Protein AF-A0A0B0Q6W9-F1 (afdb_monomer)

Sequence (139 aa):
MKSWVFLFYFLTPFLYGIETPQPTRPRLENVSFLRDTAALSHEDALILLRYGTYRALPNKAISFGADDATYWIAFALPPNPSQRFYLEFLYDQLSRVESFVYDNDRLVHTSINGNSVPIDQREVQYPLLVLYFLARKKR

Secondary structure (DSSP, 8-state):
-------------------PPPPSSPPPSS-EEEEESS---HHHHHHHHHTT-SEEPPSSPPP--S---EEEEE-PPPS-TT-EEEEEE--TT-S-EEEEEEETTEEEEEEEESTTS-GGGSSS-SSSEEEEEE-PPP-

Radius of gyration: 18.6 Å; Cα contacts (8 Å, |Δi|>4): 157; chains: 1; bounding box: 40×39×63 Å

Solvent-accessible surface area (backbone atoms only — not comparable to full-atom values): 9524 Å² total; per-residue (Å²): 139,90,85,85,87,86,84,86,81,85,83,74,86,78,86,69,88,74,84,72,81,79,73,96,60,90,73,80,65,79,38,26,34,42,83,37,81,79,76,73,51,73,66,56,50,54,52,40,51,74,74,59,71,44,41,75,57,68,98,62,92,80,83,78,74,95,64,92,56,48,74,49,74,49,64,76,79,74,97,42,61,89,50,84,47,71,53,71,53,91,64,89,80,46,51,69,45,76,48,77,42,68,58,93,89,38,80,76,45,75,46,45,39,33,75,75,46,58,59,92,71,25,80,46,80,53,97,62,49,50,46,84,45,82,46,77,69,84,130

Mean predicted aligned error: 11.59 Å

Nearest PDB structures (foldseek):
  2xbz-assembly1_B-2  TM=8.360E-01  e=1.246E-04  Pseudomonas aeruginosa

pLDDT: mean 73.93, std 18.77, range [36.16, 96.75]

Structure (mmCIF, N/CA/C/O backbone):
data_AF-A0A0B0Q6W9-F1
#
_entry.id   AF-A0A0B0Q6W9-F1
#
loop_
_atom_site.group_PDB
_atom_site.id
_atom_site.type_symbol
_atom_site.label_atom_id
_atom_site.label_alt_id
_atom_site.label_comp_id
_atom_site.label_asym_id
_atom_site.label_entity_id
_atom_site.label_seq_id
_atom_site.pdbx_PDB_ins_code
_atom_site.Cartn_x
_atom_site.Cartn_y
_atom_site.Cartn_z
_atom_site.occupancy
_atom_site.B_iso_or_equiv
_atom_site.auth_seq_id
_atom_site.auth_comp_id
_atom_site.auth_asym_id
_atom_site.auth_atom_id
_atom_site.pdbx_PDB_model_num
ATOM 1 N N . MET A 1 1 ? 15.535 -20.418 -46.324 1.00 43.09 1 MET A N 1
ATOM 2 C CA . MET A 1 1 ? 15.542 -18.937 -46.353 1.00 43.09 1 MET A CA 1
ATOM 3 C C . MET A 1 1 ? 15.836 -18.461 -44.938 1.00 43.09 1 MET A C 1
ATOM 5 O O . MET A 1 1 ? 15.166 -18.933 -44.031 1.00 43.09 1 MET A O 1
ATOM 9 N N . LYS A 1 2 ? 16.885 -17.658 -44.719 1.00 39.88 2 LYS A N 1
ATOM 10 C CA . LYS A 1 2 ? 17.242 -17.155 -43.380 1.00 39.88 2 LYS A CA 1
ATOM 11 C C . LYS A 1 2 ? 16.750 -15.717 -43.256 1.00 39.88 2 LYS A C 1
ATOM 13 O O . LYS A 1 2 ? 17.239 -14.854 -43.977 1.00 39.88 2 LYS A O 1
ATOM 18 N N . SER A 1 3 ? 15.777 -15.497 -42.381 1.00 36.16 3 SER A N 1
ATOM 19 C CA . SER A 1 3 ? 15.257 -14.168 -42.060 1.00 36.16 3 SER A CA 1
ATOM 20 C C . SER A 1 3 ? 15.970 -13.630 -40.826 1.00 36.16 3 SER A C 1
ATOM 22 O O . SER A 1 3 ? 16.201 -14.375 -39.875 1.00 36.16 3 SER A O 1
ATOM 24 N N . TRP A 1 4 ? 16.298 -12.342 -40.843 1.00 51.03 4 TRP A N 1
ATOM 25 C CA . TRP A 1 4 ? 16.889 -11.630 -39.715 1.00 51.03 4 TRP A CA 1
ATOM 26 C C . TRP A 1 4 ? 15.889 -10.599 -39.200 1.00 51.03 4 TRP A C 1
ATOM 28 O O . TRP A 1 4 ? 15.257 -9.905 -39.995 1.00 51.03 4 TRP A O 1
ATOM 38 N N . VAL A 1 5 ? 15.753 -10.503 -37.879 1.00 57.38 5 VAL A N 1
ATOM 39 C CA . VAL A 1 5 ? 14.956 -9.477 -37.198 1.00 57.38 5 VAL A CA 1
ATOM 40 C C . VAL A 1 5 ? 15.927 -8.598 -36.425 1.00 57.38 5 VAL A C 1
ATOM 42 O O . VAL A 1 5 ? 16.680 -9.097 -35.592 1.00 57.38 5 VAL A O 1
ATOM 45 N N . PHE A 1 6 ? 15.915 -7.299 -36.710 1.00 42.81 6 PHE A N 1
ATOM 46 C CA . PHE A 1 6 ? 16.650 -6.305 -35.938 1.00 42.81 6 PHE A CA 1
ATOM 47 C C . PHE A 1 6 ? 15.656 -5.545 -35.067 1.00 42.81 6 PHE A C 1
ATOM 49 O O . PHE A 1 6 ? 14.736 -4.910 -35.579 1.00 42.81 6 PHE A O 1
ATOM 56 N N . LEU A 1 7 ? 15.841 -5.632 -33.752 1.00 49.72 7 LEU A N 1
ATOM 57 C CA . LEU A 1 7 ? 15.081 -4.871 -32.771 1.00 49.72 7 LEU A CA 1
ATOM 58 C C . LEU A 1 7 ? 15.992 -3.757 -32.245 1.00 49.72 7 LEU A C 1
ATOM 60 O O . LEU A 1 7 ? 17.004 -4.040 -31.607 1.00 49.72 7 LEU A O 1
ATOM 64 N N . PHE A 1 8 ? 15.654 -2.501 -32.526 1.00 49.81 8 PHE A N 1
ATOM 65 C CA . PHE A 1 8 ? 16.332 -1.345 -31.943 1.00 49.81 8 PHE A CA 1
ATOM 66 C C . PHE A 1 8 ? 15.468 -0.789 -30.812 1.00 49.81 8 PHE A C 1
ATOM 68 O O . PHE A 1 8 ? 14.375 -0.284 -31.055 1.00 49.81 8 PHE A O 1
ATOM 75 N N . TYR A 1 9 ? 15.959 -0.892 -29.577 1.00 43.38 9 TYR A N 1
ATOM 76 C CA . TYR A 1 9 ? 15.367 -0.241 -28.409 1.00 43.38 9 TYR A CA 1
ATOM 77 C C . TYR A 1 9 ? 16.123 1.061 -28.140 1.00 43.38 9 TYR A C 1
ATOM 79 O O . TYR A 1 9 ? 17.299 1.038 -27.779 1.00 43.38 9 TYR A O 1
ATOM 87 N N . PHE A 1 10 ? 15.454 2.201 -28.302 1.00 45.25 10 PHE A N 1
ATOM 88 C CA . PHE A 1 10 ? 15.955 3.469 -27.781 1.00 45.25 10 PHE A CA 1
ATOM 89 C C . PHE A 1 10 ? 15.598 3.552 -26.294 1.00 45.25 10 PHE A C 1
ATOM 91 O O . PHE A 1 10 ? 14.467 3.866 -25.936 1.00 45.25 10 PHE A O 1
ATOM 98 N N . LEU A 1 11 ? 16.563 3.264 -25.418 1.00 45.09 11 LEU A N 1
ATOM 99 C CA . LEU A 1 11 ? 16.503 3.687 -24.019 1.00 45.09 11 LEU A CA 1
ATOM 100 C C . LEU A 1 11 ? 16.925 5.157 -23.966 1.00 45.09 11 LEU A C 1
ATOM 102 O O . LEU A 1 11 ? 18.102 5.477 -23.830 1.00 45.09 11 LEU A O 1
ATOM 106 N N . THR A 1 12 ? 15.972 6.067 -24.125 1.00 47.44 12 THR A N 1
ATOM 107 C CA . THR A 1 12 ? 16.182 7.472 -23.762 1.00 47.44 12 THR A CA 1
ATOM 108 C C . THR A 1 12 ? 16.204 7.584 -22.235 1.00 47.44 12 THR A C 1
ATOM 110 O O . THR A 1 12 ? 15.199 7.239 -21.606 1.00 47.44 12 THR A O 1
ATOM 113 N N . PRO A 1 13 ? 17.289 8.079 -21.609 1.00 43.75 13 PRO A N 1
ATOM 114 C CA . PRO A 1 13 ? 17.290 8.404 -20.192 1.00 43.75 13 PRO A CA 1
ATOM 115 C C . PRO A 1 13 ? 16.512 9.710 -20.009 1.00 43.75 13 PRO A C 1
ATOM 117 O O . PRO A 1 13 ? 17.076 10.803 -20.003 1.00 43.75 13 PRO A O 1
ATOM 120 N N . PHE A 1 14 ? 15.189 9.617 -19.919 1.00 42.88 14 PHE A N 1
ATOM 121 C CA . PHE A 1 14 ? 14.358 10.765 -19.582 1.00 42.88 14 PHE A CA 1
ATOM 122 C C . PHE A 1 14 ? 14.469 11.053 -18.081 1.00 42.88 14 PHE A C 1
ATOM 124 O O . PHE A 1 14 ? 13.657 10.604 -17.280 1.00 42.88 14 PHE A O 1
ATOM 131 N N . LEU A 1 15 ? 15.478 11.838 -17.699 1.00 43.28 15 LEU A N 1
ATOM 132 C CA . LEU A 1 15 ? 15.495 12.582 -16.438 1.00 43.28 15 LEU A CA 1
ATOM 133 C C . LEU A 1 15 ? 14.734 13.901 -16.641 1.00 43.28 15 LEU A C 1
ATOM 135 O O . LEU A 1 15 ? 15.324 14.978 -16.648 1.00 43.28 15 LEU A O 1
ATOM 139 N N . TYR A 1 16 ? 13.420 13.824 -16.847 1.00 43.16 16 TYR A N 1
ATOM 140 C CA . TYR A 1 16 ? 12.557 14.999 -16.734 1.00 43.16 16 TYR A CA 1
ATOM 141 C C . TYR A 1 16 ? 11.891 14.989 -15.361 1.00 43.16 16 TYR A C 1
ATOM 143 O O . TYR A 1 16 ? 11.079 14.119 -15.054 1.00 43.16 16 TYR A O 1
ATOM 151 N N . GLY A 1 17 ? 12.229 15.976 -14.531 1.00 41.28 17 GLY A N 1
ATOM 152 C CA . GLY A 1 17 ? 11.408 16.343 -13.383 1.00 41.28 17 GLY A CA 1
ATOM 153 C C . GLY A 1 17 ? 10.145 17.022 -13.899 1.00 41.28 17 GLY A C 1
ATOM 154 O O . GLY A 1 17 ? 10.160 18.215 -14.181 1.00 41.28 17 GLY A O 1
ATOM 155 N N . ILE A 1 18 ? 9.077 16.252 -14.095 1.00 47.19 18 ILE A N 1
ATOM 156 C CA . ILE A 1 18 ? 7.775 16.794 -14.483 1.00 47.19 18 ILE A CA 1
ATOM 157 C C . ILE A 1 18 ? 7.115 17.334 -13.213 1.00 47.19 18 ILE A C 1
ATOM 159 O O . ILE A 1 18 ? 6.725 16.569 -12.331 1.00 47.19 18 ILE A O 1
ATOM 163 N N . GLU A 1 19 ? 6.980 18.655 -13.111 1.00 39.88 19 GLU A N 1
ATOM 164 C CA . GLU A 1 19 ? 6.074 19.263 -12.139 1.00 39.88 19 GLU A CA 1
ATOM 165 C C . GLU A 1 19 ? 4.636 18.990 -12.592 1.00 39.88 19 GLU A C 1
ATOM 167 O O . GLU A 1 19 ? 4.068 19.704 -13.417 1.00 39.88 19 GLU A O 1
ATOM 172 N N . THR A 1 20 ? 4.043 17.906 -12.097 1.00 49.62 20 THR A N 1
ATOM 173 C CA . THR A 1 20 ? 2.629 17.614 -12.344 1.00 49.62 20 THR A CA 1
ATOM 174 C C . THR A 1 20 ? 1.758 18.560 -11.512 1.00 49.62 20 THR A C 1
ATOM 176 O O . THR A 1 20 ? 1.872 18.536 -10.278 1.00 49.62 20 THR A O 1
ATOM 179 N N . PRO A 1 21 ? 0.880 19.374 -12.132 1.00 44.53 21 PRO A N 1
ATOM 180 C CA . PRO A 1 21 ? -0.055 20.212 -11.394 1.0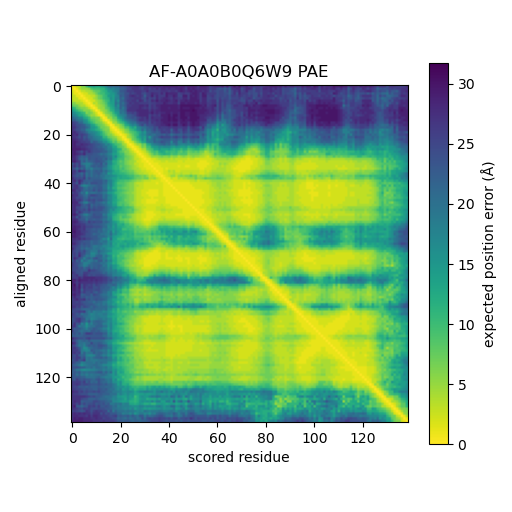0 44.53 21 PRO A CA 1
ATOM 181 C C . PRO A 1 21 ? -0.919 19.349 -10.468 1.00 44.53 21 PRO A C 1
ATOM 183 O O . PRO A 1 21 ? -1.457 18.317 -10.870 1.00 44.53 21 PRO A O 1
ATOM 186 N N . GLN A 1 22 ? -1.024 19.763 -9.204 1.00 51.41 22 GLN A N 1
ATOM 187 C CA . GLN A 1 22 ? -1.816 19.055 -8.202 1.00 51.41 22 GLN A CA 1
ATOM 188 C C . GLN A 1 22 ? -3.304 19.160 -8.577 1.00 51.41 22 GLN A C 1
ATOM 190 O O . GLN A 1 22 ? -3.800 20.276 -8.758 1.00 51.41 22 GLN A O 1
ATOM 195 N N . PRO A 1 23 ? -4.041 18.045 -8.695 1.00 52.97 23 PRO A N 1
ATOM 196 C CA . PRO A 1 23 ? -5.479 18.107 -8.925 1.00 52.97 23 PRO A CA 1
ATOM 197 C C . PRO A 1 23 ? -6.175 18.809 -7.746 1.00 52.97 23 PRO A C 1
ATOM 199 O O . PRO A 1 23 ? -5.831 18.583 -6.589 1.00 52.97 23 PRO A O 1
ATOM 202 N N . THR A 1 24 ? -7.215 19.598 -8.024 1.00 54.75 24 THR A N 1
ATOM 203 C CA . THR A 1 24 ? -8.118 20.271 -7.058 1.00 54.75 24 THR A CA 1
ATOM 204 C C . THR A 1 24 ? -9.024 19.303 -6.278 1.00 54.75 24 THR A C 1
ATOM 206 O O . THR A 1 24 ? -10.134 19.643 -5.870 1.00 54.75 24 THR A O 1
ATOM 209 N N . ARG A 1 25 ? -8.587 18.058 -6.092 1.00 58.38 25 ARG A N 1
ATOM 210 C CA . ARG A 1 25 ? -9.345 17.023 -5.388 1.00 58.38 25 ARG A CA 1
ATOM 211 C C . ARG A 1 25 ? -9.119 17.140 -3.878 1.00 58.38 25 ARG A C 1
ATOM 213 O O . ARG A 1 25 ? -8.051 17.595 -3.465 1.00 58.38 25 ARG A O 1
ATOM 220 N N . PRO A 1 26 ? -10.094 16.725 -3.047 1.00 58.88 26 PRO A N 1
ATOM 221 C CA . PRO A 1 26 ? -9.906 16.675 -1.604 1.00 58.88 26 PRO A CA 1
ATOM 222 C C . PRO A 1 26 ? -8.668 15.836 -1.287 1.00 58.88 26 PRO A C 1
ATOM 224 O O . PRO A 1 26 ? -8.549 14.682 -1.703 1.00 58.88 26 PRO A O 1
ATOM 227 N N . ARG A 1 27 ? -7.719 16.462 -0.595 1.00 63.56 27 ARG A N 1
ATOM 228 C CA . ARG A 1 27 ? -6.465 15.837 -0.198 1.00 63.56 27 ARG A CA 1
ATOM 229 C C . ARG A 1 27 ? -6.746 14.938 1.002 1.00 63.56 27 ARG A C 1
ATOM 231 O O . ARG A 1 27 ? -7.418 15.363 1.936 1.00 63.56 27 ARG A O 1
ATOM 238 N N . LEU A 1 28 ? -6.234 13.709 0.979 1.00 68.56 28 LEU A N 1
ATOM 239 C CA . LEU A 1 28 ? -6.218 12.874 2.178 1.00 68.56 28 LEU A CA 1
ATOM 240 C C . LEU A 1 28 ? -5.428 13.612 3.268 1.00 68.56 28 LEU A C 1
ATOM 242 O O . LEU A 1 28 ? -4.293 14.041 3.043 1.00 68.56 28 LEU A O 1
ATOM 246 N N . GLU A 1 29 ? -6.048 13.790 4.428 1.00 70.00 29 GLU A N 1
ATOM 247 C CA . GLU A 1 29 ? -5.414 14.380 5.604 1.00 70.00 29 GLU A CA 1
ATOM 248 C C . GLU A 1 29 ? -4.701 13.292 6.416 1.00 70.00 29 GLU A C 1
ATOM 250 O O . GLU A 1 29 ? -5.057 12.115 6.348 1.00 70.00 29 GLU A O 1
ATOM 255 N N . ASN A 1 30 ? -3.683 13.680 7.191 1.00 79.94 30 ASN A N 1
ATOM 256 C CA . ASN A 1 30 ? -2.921 12.774 8.063 1.00 79.94 30 ASN A CA 1
ATOM 257 C C . ASN A 1 30 ? -2.298 11.571 7.333 1.00 79.94 30 ASN A C 1
ATOM 259 O O . ASN A 1 30 ? -2.220 10.467 7.872 1.00 79.94 30 ASN A O 1
ATOM 263 N N . VAL A 1 31 ? -1.838 11.791 6.100 1.00 87.25 31 VAL A N 1
ATOM 264 C CA . VAL A 1 31 ? -1.084 10.786 5.349 1.00 87.25 31 VAL A CA 1
ATOM 265 C C . VAL A 1 31 ? 0.347 10.751 5.862 1.00 87.25 31 VAL A C 1
ATOM 267 O O . VAL A 1 31 ? 1.014 11.782 5.986 1.00 87.25 31 VAL A O 1
ATOM 270 N N . SER A 1 32 ? 0.832 9.551 6.125 1.00 91.81 32 SER A N 1
ATOM 271 C CA . SER A 1 32 ? 2.201 9.290 6.541 1.00 91.81 32 SER A CA 1
ATOM 272 C C . SER A 1 32 ? 2.827 8.234 5.639 1.00 91.81 32 SER A C 1
ATOM 274 O O . SER A 1 32 ? 2.119 7.488 4.960 1.00 91.81 32 SER A O 1
ATOM 276 N N . PHE A 1 33 ? 4.153 8.190 5.589 1.00 92.50 33 PHE A N 1
ATOM 277 C CA . PHE A 1 33 ? 4.872 7.242 4.755 1.00 92.50 33 PHE A CA 1
ATOM 278 C C . PHE A 1 33 ? 6.147 6.719 5.416 1.00 92.50 33 PHE A C 1
ATOM 280 O O . PHE A 1 33 ? 6.738 7.367 6.287 1.00 92.50 33 PHE A O 1
ATOM 287 N N . LEU A 1 34 ? 6.585 5.555 4.950 1.00 93.69 34 LEU A N 1
ATOM 288 C CA . LEU A 1 34 ? 7.837 4.904 5.303 1.00 93.69 34 LEU A CA 1
ATOM 289 C C . LEU A 1 34 ? 8.481 4.373 4.019 1.00 93.69 34 LEU A C 1
ATOM 291 O O . LEU A 1 34 ? 7.845 3.653 3.253 1.00 93.69 34 LEU A O 1
ATOM 295 N N . ARG A 1 35 ? 9.744 4.736 3.784 1.00 92.69 35 ARG A N 1
ATOM 296 C CA . ARG A 1 35 ? 10.571 4.123 2.739 1.00 92.69 35 ARG A CA 1
ATOM 297 C C . ARG A 1 35 ? 11.262 2.902 3.331 1.00 92.69 35 ARG A C 1
ATOM 299 O O . ARG A 1 35 ? 11.897 3.016 4.378 1.00 92.69 35 ARG A O 1
ATOM 306 N N . ASP A 1 36 ? 11.166 1.783 2.641 1.00 93.25 36 ASP A N 1
ATOM 307 C CA . ASP A 1 36 ? 11.634 0.482 3.086 1.00 93.25 36 ASP A CA 1
ATOM 308 C C . ASP A 1 36 ? 12.495 -0.190 2.010 1.00 93.25 36 ASP A C 1
ATOM 310 O O . ASP A 1 36 ? 12.073 -0.358 0.872 1.00 93.25 36 ASP A O 1
ATOM 314 N N . THR A 1 37 ? 13.705 -0.593 2.382 1.00 91.69 37 THR A N 1
ATOM 315 C CA . THR A 1 37 ? 14.628 -1.375 1.539 1.00 91.69 37 THR A CA 1
ATOM 316 C C . THR A 1 37 ? 14.878 -2.779 2.096 1.00 91.69 37 THR A C 1
ATOM 318 O O . THR A 1 37 ? 15.681 -3.523 1.544 1.00 91.69 37 THR A O 1
ATOM 321 N N . ALA A 1 38 ? 14.246 -3.133 3.216 1.00 88.88 38 ALA A N 1
ATOM 322 C CA . ALA A 1 38 ? 14.402 -4.408 3.910 1.00 88.88 38 ALA A CA 1
ATOM 323 C C . ALA A 1 38 ? 13.321 -5.437 3.530 1.00 88.88 38 ALA A C 1
ATOM 325 O O . ALA A 1 38 ? 13.359 -6.552 4.043 1.00 88.88 38 ALA A O 1
ATOM 326 N N . ALA A 1 39 ? 12.396 -5.076 2.630 1.00 89.81 39 ALA A N 1
ATOM 327 C CA . ALA A 1 39 ? 11.275 -5.909 2.190 1.00 89.81 39 ALA A CA 1
ATOM 328 C C . ALA A 1 39 ? 10.382 -6.356 3.361 1.00 89.81 39 ALA A C 1
ATOM 330 O O . ALA A 1 39 ? 10.152 -7.547 3.577 1.00 89.81 39 ALA A O 1
ATOM 331 N N . LEU A 1 40 ? 9.899 -5.380 4.131 1.00 95.06 40 L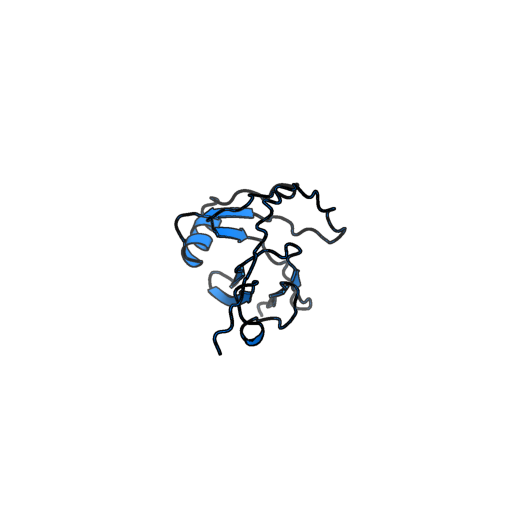EU A N 1
ATOM 332 C CA . LEU A 1 40 ? 8.995 -5.603 5.253 1.00 95.06 40 LEU A CA 1
ATOM 333 C C . LEU A 1 40 ? 7.706 -6.301 4.810 1.00 95.06 40 LEU A C 1
ATOM 335 O O . LEU A 1 40 ? 7.204 -6.095 3.703 1.00 95.06 40 LEU A O 1
ATOM 339 N N . SER A 1 41 ? 7.133 -7.081 5.724 1.00 96.38 41 SER A N 1
ATOM 340 C CA . SER A 1 41 ? 5.753 -7.545 5.604 1.00 96.38 41 SER A CA 1
ATOM 341 C C . SER A 1 41 ? 4.766 -6.412 5.911 1.00 96.38 41 SER A C 1
ATOM 343 O O . SER A 1 41 ? 5.117 -5.397 6.526 1.00 96.38 41 SER A O 1
ATOM 345 N N . HIS A 1 42 ? 3.501 -6.581 5.521 1.00 95.31 42 HIS A N 1
ATOM 346 C CA . HIS A 1 42 ? 2.469 -5.595 5.842 1.00 95.31 42 HIS A CA 1
ATOM 347 C C . HIS A 1 42 ? 2.151 -5.557 7.347 1.00 95.31 42 HIS A C 1
ATOM 349 O O . HIS A 1 42 ? 1.767 -4.509 7.872 1.00 95.31 42 HIS A O 1
ATOM 355 N N . GLU A 1 43 ? 2.341 -6.666 8.066 1.00 96.19 43 GLU A N 1
ATOM 356 C CA . GLU A 1 43 ? 2.243 -6.722 9.523 1.00 96.19 43 GLU A CA 1
ATOM 357 C C . GLU A 1 43 ? 3.343 -5.901 10.197 1.00 96.19 43 GLU A C 1
ATOM 359 O O . GLU A 1 43 ? 3.046 -5.092 11.080 1.00 96.19 43 GLU A O 1
ATOM 364 N N . ASP A 1 44 ? 4.591 -6.045 9.750 1.00 96.75 44 ASP A N 1
ATOM 365 C CA . ASP A 1 44 ? 5.714 -5.272 10.289 1.00 96.75 44 ASP A CA 1
ATOM 366 C C . ASP A 1 44 ? 5.541 -3.777 10.003 1.00 96.75 44 ASP A C 1
ATOM 368 O O . ASP A 1 44 ? 5.742 -2.934 10.882 1.00 96.75 44 ASP A O 1
ATOM 372 N N . ALA A 1 45 ? 5.085 -3.437 8.796 1.00 96.00 45 ALA A N 1
ATOM 373 C CA . ALA A 1 45 ? 4.757 -2.067 8.420 1.00 96.00 45 ALA A CA 1
ATOM 374 C C . ALA A 1 45 ? 3.670 -1.464 9.336 1.00 96.00 45 ALA A C 1
ATOM 376 O O . ALA A 1 45 ? 3.812 -0.335 9.819 1.00 96.00 45 ALA A O 1
ATOM 377 N N . LEU A 1 46 ? 2.616 -2.228 9.655 1.00 95.31 46 LEU A N 1
ATOM 378 C CA . LEU A 1 46 ? 1.574 -1.805 10.597 1.00 95.31 46 LEU A CA 1
ATOM 379 C C . LEU A 1 46 ? 2.122 -1.591 12.014 1.00 95.31 46 LEU A C 1
ATOM 381 O O . LEU A 1 46 ? 1.718 -0.644 12.694 1.00 95.31 46 LEU A O 1
ATOM 385 N N . ILE A 1 47 ? 3.031 -2.451 12.472 1.00 95.81 47 ILE A N 1
ATOM 386 C CA . ILE A 1 47 ? 3.682 -2.314 13.778 1.00 95.81 47 ILE A CA 1
ATOM 387 C C . ILE A 1 47 ? 4.491 -1.010 13.826 1.00 95.81 47 ILE A C 1
ATOM 389 O O . ILE A 1 47 ? 4.313 -0.204 14.745 1.00 95.81 47 ILE A O 1
ATOM 393 N N . LEU A 1 48 ? 5.317 -0.747 12.811 1.00 96.00 48 LEU A N 1
ATOM 394 C CA . LEU A 1 48 ? 6.128 0.473 12.717 1.00 96.00 48 LEU A CA 1
ATOM 395 C C . LEU A 1 48 ? 5.283 1.750 12.630 1.00 96.00 48 LEU A C 1
ATOM 397 O O . LEU A 1 48 ? 5.655 2.780 13.200 1.00 96.00 48 LEU A O 1
ATOM 401 N N . LEU A 1 49 ? 4.123 1.691 11.970 1.00 94.44 49 LEU A N 1
ATOM 402 C CA . LEU A 1 49 ? 3.168 2.798 11.954 1.00 94.44 49 LEU A CA 1
ATOM 403 C C . LEU A 1 49 ? 2.732 3.178 13.376 1.00 94.44 49 LEU A C 1
ATOM 405 O O . LEU A 1 49 ? 2.713 4.358 13.724 1.00 94.44 49 LEU A O 1
ATOM 409 N N . ARG A 1 50 ? 2.433 2.192 14.228 1.00 92.62 50 ARG A N 1
ATOM 410 C CA . ARG A 1 50 ? 1.983 2.426 15.614 1.00 92.62 50 ARG A CA 1
ATOM 411 C C . ARG A 1 50 ? 3.082 2.920 16.532 1.00 92.62 50 ARG A C 1
ATOM 413 O O . ARG A 1 50 ? 2.806 3.704 17.433 1.00 92.62 50 ARG A O 1
ATOM 420 N N . TYR A 1 51 ? 4.314 2.486 16.290 1.00 95.62 51 TYR A N 1
ATOM 421 C CA . TYR A 1 51 ? 5.486 3.016 16.983 1.00 95.62 51 TYR A CA 1
ATOM 422 C C . TYR A 1 51 ? 5.849 4.443 16.540 1.00 95.62 51 TYR A C 1
ATOM 424 O O . TYR A 1 51 ? 6.799 5.018 17.066 1.00 95.62 51 TYR A O 1
ATOM 432 N N . GLY A 1 52 ? 5.106 5.035 15.597 1.00 94.69 52 GLY A N 1
ATOM 433 C CA . GLY A 1 52 ? 5.322 6.408 15.147 1.00 94.69 52 GLY A CA 1
ATOM 434 C C . GLY A 1 52 ? 6.565 6.566 14.273 1.00 94.69 52 GLY A C 1
ATOM 435 O O . GLY A 1 52 ? 7.122 7.656 14.189 1.00 94.69 52 GLY A O 1
ATOM 436 N N . THR A 1 53 ? 7.029 5.489 13.631 1.00 96.06 53 THR A N 1
ATOM 437 C CA . THR A 1 53 ? 8.225 5.518 12.771 1.00 96.06 53 THR A CA 1
ATOM 438 C C . THR A 1 53 ? 7.964 6.210 11.428 1.00 96.06 53 THR A C 1
ATOM 440 O O . THR A 1 53 ? 8.892 6.707 10.787 1.00 96.06 53 THR A O 1
ATOM 443 N N . TYR A 1 54 ? 6.703 6.262 10.994 1.00 95.12 54 TYR A N 1
ATOM 444 C CA . TYR A 1 54 ? 6.312 6.885 9.733 1.00 95.12 54 TYR A CA 1
ATOM 445 C C . TYR A 1 54 ? 6.491 8.404 9.788 1.00 95.12 54 TYR A C 1
ATOM 447 O O . TYR A 1 54 ? 6.258 9.052 10.808 1.00 95.12 54 TYR A O 1
ATOM 455 N N . ARG A 1 55 ? 6.867 8.993 8.654 1.00 91.69 55 ARG A N 1
ATOM 456 C CA . ARG A 1 55 ? 7.009 10.445 8.499 1.00 91.69 55 ARG A CA 1
ATOM 457 C C . ARG A 1 55 ? 5.754 11.020 7.862 1.00 91.69 55 ARG A C 1
ATOM 459 O O . ARG A 1 55 ? 5.144 10.376 7.015 1.00 91.69 55 ARG A O 1
ATOM 466 N N . ALA A 1 56 ? 5.376 12.243 8.227 1.00 89.38 56 ALA A N 1
ATOM 467 C CA . ALA A 1 56 ? 4.279 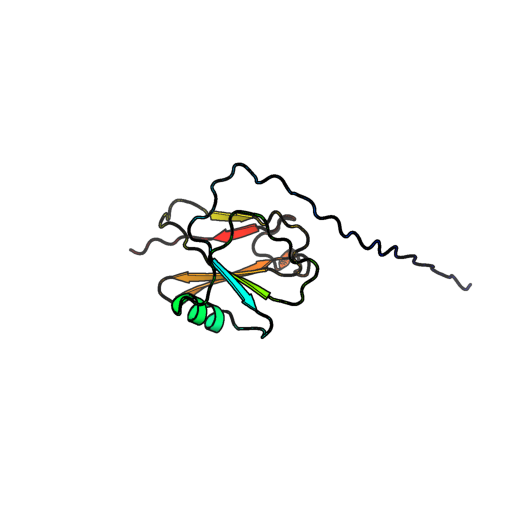12.937 7.555 1.00 89.38 56 ALA A CA 1
ATOM 468 C C . ALA A 1 56 ? 4.588 13.103 6.057 1.00 89.38 56 ALA A C 1
ATOM 470 O O . ALA A 1 56 ? 5.709 13.471 5.690 1.00 89.38 56 ALA A O 1
ATOM 471 N N . LEU A 1 57 ? 3.603 12.838 5.195 1.00 83.56 57 LEU A N 1
ATOM 472 C CA . LEU A 1 57 ? 3.763 13.019 3.756 1.00 83.56 57 LEU A CA 1
ATOM 473 C C . LEU A 1 57 ? 3.877 14.523 3.446 1.00 83.56 57 LEU A C 1
ATOM 475 O O . LEU A 1 57 ? 2.991 15.294 3.821 1.00 83.56 57 LEU A O 1
ATOM 479 N N . PRO A 1 58 ? 4.944 14.973 2.767 1.00 77.12 58 PRO A N 1
ATOM 480 C CA . PRO A 1 58 ? 5.157 16.391 2.535 1.00 77.12 58 PRO A CA 1
ATOM 481 C C . PRO A 1 58 ? 4.135 16.983 1.561 1.00 77.12 58 PRO A C 1
ATOM 483 O O . PRO A 1 58 ? 3.513 16.307 0.740 1.00 77.12 58 PRO A O 1
ATOM 486 N N . ASN A 1 59 ? 3.978 18.306 1.627 1.00 69.50 59 ASN A N 1
ATOM 487 C CA . ASN A 1 59 ? 2.991 19.016 0.816 1.00 69.50 59 ASN A CA 1
ATOM 488 C C . ASN A 1 59 ? 3.315 19.082 -0.682 1.00 69.50 59 ASN A C 1
ATOM 490 O O . ASN A 1 59 ? 2.433 19.439 -1.460 1.00 69.50 59 ASN A O 1
ATOM 494 N N . LYS A 1 60 ? 4.529 18.695 -1.079 1.00 69.94 60 LYS A N 1
ATOM 495 C CA . LYS A 1 60 ? 5.003 18.665 -2.464 1.00 69.94 60 LYS A CA 1
ATOM 496 C C . LYS A 1 60 ? 5.106 17.220 -2.949 1.00 69.94 60 LYS A C 1
ATOM 498 O O . LYS A 1 60 ? 5.456 16.341 -2.164 1.00 69.94 60 LYS A O 1
ATOM 503 N N . ALA A 1 61 ? 4.835 16.996 -4.234 1.00 65.81 61 ALA A N 1
ATOM 504 C CA . ALA A 1 61 ? 5.134 15.718 -4.867 1.00 65.81 61 ALA A CA 1
ATOM 505 C C . ALA A 1 61 ? 6.648 15.476 -4.786 1.00 65.81 61 ALA A C 1
ATOM 507 O O . ALA A 1 61 ? 7.431 16.325 -5.210 1.00 65.81 61 ALA A O 1
ATOM 508 N N . ILE A 1 62 ? 7.053 14.349 -4.204 1.00 62.75 62 ILE A N 1
ATOM 509 C CA . ILE A 1 62 ? 8.446 13.913 -4.230 1.00 62.75 62 ILE A CA 1
ATOM 510 C C . ILE A 1 62 ? 8.559 12.861 -5.322 1.00 62.75 62 ILE A C 1
ATOM 512 O O . ILE A 1 62 ? 7.911 11.821 -5.246 1.00 62.75 62 ILE A O 1
ATOM 516 N N . SER A 1 63 ? 9.382 13.143 -6.328 1.00 67.81 63 SER A N 1
ATOM 517 C CA . SER A 1 63 ? 9.885 12.110 -7.225 1.00 67.81 63 SER A CA 1
ATOM 518 C C . SER A 1 63 ? 11.171 11.561 -6.626 1.00 67.81 63 SER A C 1
ATOM 520 O O . SER A 1 63 ? 12.097 12.321 -6.344 1.00 67.81 63 SER A O 1
ATOM 522 N N . PHE A 1 64 ? 11.214 10.251 -6.415 1.00 65.12 64 PHE A N 1
ATOM 523 C CA . PHE A 1 64 ? 12.407 9.561 -5.931 1.00 65.12 64 PHE A CA 1
ATOM 524 C C . PHE A 1 64 ? 13.269 9.010 -7.081 1.00 65.12 64 PHE A C 1
ATOM 526 O O . PHE A 1 64 ? 14.320 8.430 -6.834 1.00 65.12 64 PHE A O 1
ATOM 533 N N . GLY A 1 65 ? 12.864 9.233 -8.340 1.00 69.25 65 GLY A N 1
ATOM 534 C CA . GLY A 1 65 ? 13.493 8.602 -9.500 1.00 69.25 65 GLY A CA 1
ATOM 535 C C . GLY A 1 65 ? 13.255 7.089 -9.532 1.00 69.25 65 GLY A C 1
ATOM 536 O O . GLY A 1 65 ? 12.290 6.595 -8.951 1.00 69.25 65 GLY A O 1
ATOM 537 N N . ALA A 1 66 ? 14.127 6.358 -10.231 1.00 70.19 66 ALA A N 1
ATOM 538 C CA . ALA A 1 66 ? 14.159 4.902 -10.154 1.00 70.19 66 ALA A CA 1
ATOM 539 C C . ALA A 1 66 ? 14.801 4.494 -8.822 1.00 70.19 66 ALA A C 1
ATOM 541 O O . ALA A 1 66 ? 16.003 4.675 -8.632 1.00 70.19 66 ALA A O 1
ATOM 542 N N . ASP A 1 67 ? 13.981 3.977 -7.914 1.00 79.56 67 ASP A N 1
ATOM 543 C CA . ASP A 1 67 ? 14.380 3.502 -6.594 1.00 79.56 67 ASP A CA 1
ATOM 544 C C . ASP A 1 67 ? 13.932 2.042 -6.427 1.00 79.56 67 ASP A C 1
ATOM 546 O O . ASP A 1 67 ? 12.864 1.664 -6.915 1.00 79.56 67 ASP A O 1
ATOM 550 N N . ASP A 1 68 ? 14.749 1.220 -5.772 1.00 83.12 68 ASP A N 1
ATOM 551 C CA . ASP A 1 68 ? 14.455 -0.187 -5.474 1.00 83.12 68 ASP A CA 1
ATOM 552 C C . ASP A 1 68 ? 13.709 -0.371 -4.141 1.00 83.12 68 ASP A C 1
ATOM 554 O O . ASP A 1 68 ? 13.390 -1.492 -3.741 1.00 83.12 68 ASP A O 1
ATOM 558 N N . ALA A 1 69 ? 13.386 0.733 -3.465 1.00 89.25 69 ALA A N 1
ATOM 559 C CA . ALA A 1 69 ? 12.628 0.729 -2.227 1.00 89.25 69 ALA A CA 1
ATOM 560 C C . ALA A 1 69 ? 11.119 0.503 -2.415 1.00 89.25 69 ALA A C 1
ATOM 562 O O . ALA A 1 69 ? 10.484 0.961 -3.367 1.00 89.25 69 ALA A O 1
ATOM 563 N N . THR A 1 70 ? 10.517 -0.115 -1.403 1.00 91.69 70 THR A N 1
ATOM 564 C CA 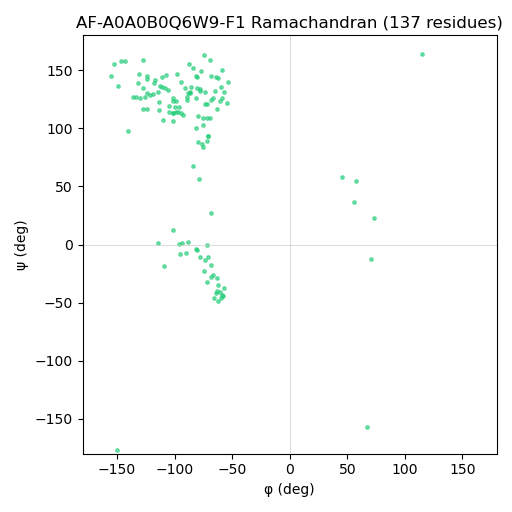. THR A 1 70 ? 9.073 -0.119 -1.177 1.00 91.69 70 THR A CA 1
ATOM 565 C C . THR A 1 70 ? 8.672 1.128 -0.396 1.00 91.69 70 THR A C 1
ATOM 567 O O . THR A 1 70 ? 9.306 1.503 0.590 1.00 91.69 70 THR A O 1
ATOM 570 N N . TYR A 1 71 ? 7.591 1.777 -0.817 1.00 90.62 71 TYR A N 1
ATOM 571 C CA . TYR A 1 71 ? 7.033 2.931 -0.120 1.00 90.62 71 TYR A CA 1
ATOM 572 C C . TYR A 1 71 ? 5.705 2.557 0.517 1.00 90.62 71 TYR A C 1
ATOM 574 O O . TYR A 1 71 ? 4.686 2.427 -0.161 1.00 90.62 71 TYR A O 1
ATOM 582 N N . TRP A 1 72 ? 5.711 2.428 1.837 1.00 93.69 72 TRP A N 1
ATOM 583 C CA . TRP A 1 72 ? 4.500 2.231 2.613 1.00 93.69 72 TRP A CA 1
ATOM 584 C C . TRP A 1 72 ? 3.823 3.573 2.845 1.00 93.69 72 TRP A C 1
ATOM 586 O O . TRP A 1 72 ? 4.442 4.496 3.370 1.00 93.69 72 TRP A O 1
ATOM 596 N N . ILE A 1 73 ? 2.548 3.680 2.486 1.00 91.75 73 ILE A N 1
ATOM 597 C CA . ILE A 1 73 ? 1.731 4.878 2.695 1.00 91.75 73 ILE A CA 1
ATOM 598 C C . ILE A 1 73 ? 0.571 4.498 3.610 1.00 91.75 73 ILE A C 1
ATOM 600 O O . ILE A 1 73 ? -0.130 3.522 3.353 1.00 91.75 73 ILE A O 1
ATOM 604 N N . ALA A 1 74 ? 0.363 5.271 4.672 1.00 92.62 74 ALA A N 1
ATOM 605 C CA . ALA A 1 74 ? -0.673 5.029 5.665 1.00 92.62 74 ALA A CA 1
ATOM 606 C C . ALA A 1 74 ? -1.536 6.274 5.877 1.00 92.62 74 ALA A C 1
ATOM 608 O O . ALA A 1 74 ? -1.025 7.385 6.033 1.00 92.62 74 ALA A O 1
ATOM 609 N N . PHE A 1 75 ? -2.851 6.077 5.906 1.00 89.62 75 PHE A N 1
ATOM 610 C CA . PHE A 1 75 ? -3.847 7.109 6.180 1.00 89.62 75 PHE A CA 1
ATOM 611 C C . PHE A 1 75 ? -5.103 6.472 6.781 1.00 89.62 75 PHE A C 1
ATOM 613 O O . PHE A 1 75 ? -5.376 5.290 6.572 1.00 89.62 75 PHE A O 1
ATOM 620 N N . ALA A 1 76 ? -5.872 7.259 7.530 1.00 87.12 76 ALA A N 1
ATOM 621 C CA . ALA A 1 76 ? -7.146 6.817 8.079 1.00 87.12 76 ALA A CA 1
ATOM 622 C C . ALA A 1 76 ? -8.284 7.138 7.104 1.00 87.12 76 ALA A C 1
ATOM 624 O O . ALA A 1 76 ? -8.374 8.249 6.580 1.00 87.12 76 ALA A O 1
ATOM 625 N N . LEU A 1 77 ? -9.178 6.176 6.887 1.00 79.94 77 LEU A N 1
ATOM 626 C CA . LEU A 1 77 ? -10.431 6.433 6.186 1.00 79.94 77 LEU A CA 1
ATOM 627 C C . LEU A 1 77 ? -11.436 7.064 7.160 1.00 79.94 77 LEU A C 1
ATOM 629 O O . LEU A 1 77 ? -11.583 6.572 8.283 1.00 79.94 77 LEU A O 1
ATOM 633 N N . PRO A 1 78 ? -12.157 8.125 6.759 1.00 75.19 78 PRO A N 1
ATOM 634 C CA . PRO A 1 78 ? -13.197 8.692 7.600 1.00 75.19 78 PRO A CA 1
ATOM 635 C C . PRO A 1 78 ? -14.333 7.672 7.801 1.00 75.19 78 PRO A C 1
ATOM 637 O O . PRO A 1 78 ? -14.677 6.932 6.871 1.00 75.19 78 PRO A O 1
ATOM 640 N N . PRO A 1 79 ? -14.955 7.6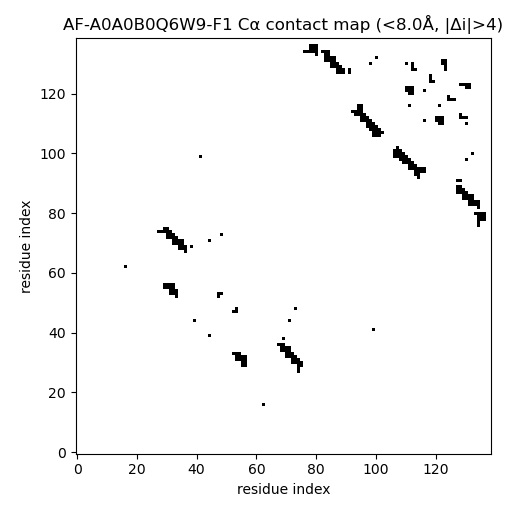23 8.992 1.00 69.25 79 PRO A N 1
ATOM 641 C CA . PRO A 1 79 ? -16.033 6.686 9.276 1.00 69.25 79 PRO A CA 1
ATOM 642 C C . PRO A 1 79 ? -17.309 7.094 8.525 1.00 69.25 79 PRO A C 1
ATOM 644 O O . PRO A 1 79 ? -18.146 7.826 9.050 1.00 69.25 79 PRO A O 1
ATOM 647 N N . ASN A 1 80 ? -17.480 6.617 7.289 1.00 70.00 80 ASN A N 1
ATOM 648 C CA . ASN A 1 80 ? -18.703 6.838 6.517 1.00 70.00 80 ASN A CA 1
ATOM 649 C C . ASN A 1 80 ? -19.122 5.590 5.715 1.00 70.00 80 ASN A C 1
ATOM 651 O O . ASN A 1 80 ? -18.630 5.372 4.610 1.00 70.00 80 ASN A O 1
ATOM 655 N N . PRO A 1 81 ? -20.062 4.778 6.229 1.00 59.91 81 PRO A N 1
ATOM 656 C CA . PRO A 1 81 ? -20.462 3.517 5.598 1.00 59.91 81 PRO A CA 1
ATOM 657 C C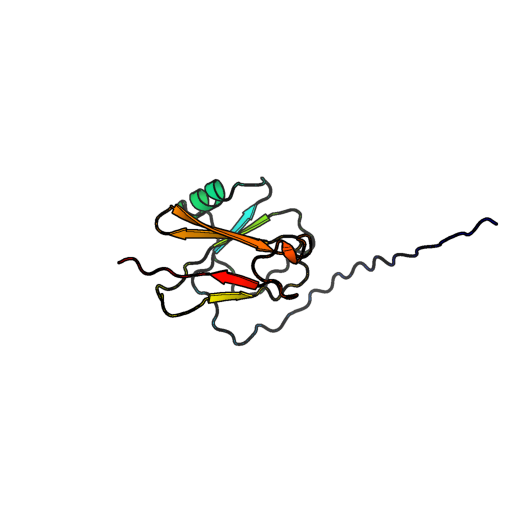 . PRO A 1 81 ? -21.310 3.675 4.337 1.00 59.91 81 PRO A C 1
ATOM 659 O O . PRO A 1 81 ? -21.524 2.705 3.615 1.00 59.91 81 PRO A O 1
ATOM 662 N N . SER A 1 82 ? -21.821 4.878 4.084 1.00 61.34 82 SER A N 1
ATOM 663 C CA . SER A 1 82 ? -22.664 5.166 2.925 1.00 61.34 82 SER A CA 1
ATOM 664 C C . SER A 1 82 ? -21.846 5.614 1.713 1.00 61.34 82 SER A C 1
ATOM 666 O O . SER A 1 82 ? -22.400 5.780 0.628 1.00 61.34 82 SER A O 1
ATOM 668 N N . GLN A 1 83 ? -20.539 5.830 1.885 1.00 68.12 83 GLN A N 1
ATOM 669 C CA . GLN A 1 83 ? -19.670 6.411 0.873 1.00 68.12 83 GLN A CA 1
ATOM 670 C C . GLN A 1 83 ? -18.628 5.392 0.416 1.00 68.12 83 GLN A C 1
ATOM 672 O O . GLN A 1 83 ? -17.970 4.735 1.219 1.00 68.12 83 GLN A O 1
ATOM 677 N N . ARG A 1 84 ? -18.495 5.251 -0.904 1.00 68.00 84 ARG A N 1
ATOM 678 C CA . ARG A 1 84 ? -17.432 4.452 -1.518 1.00 68.00 84 ARG A CA 1
ATOM 679 C C . ARG A 1 84 ? -16.206 5.333 -1.690 1.00 68.00 84 ARG A C 1
ATOM 681 O O . ARG A 1 84 ? -16.325 6.438 -2.223 1.00 68.00 84 ARG A O 1
ATOM 688 N N . PHE A 1 85 ? -15.055 4.833 -1.262 1.00 71.12 85 PHE A N 1
ATOM 689 C CA . PHE A 1 85 ? -13.778 5.506 -1.452 1.00 71.12 85 PHE A CA 1
ATOM 690 C C . PHE A 1 85 ? -12.968 4.754 -2.500 1.00 71.12 85 PHE A C 1
ATOM 692 O O . 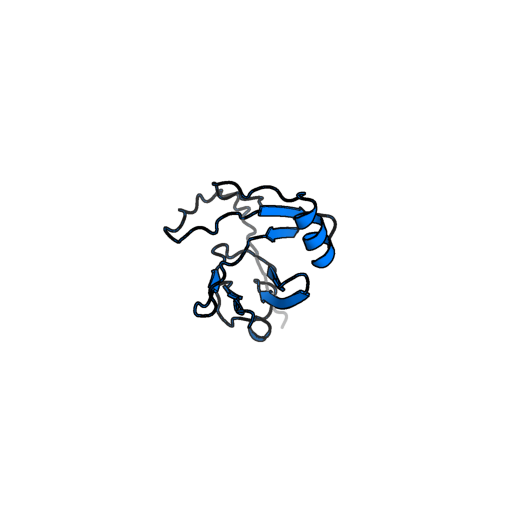PHE A 1 85 ? -12.881 3.526 -2.474 1.00 71.12 85 PHE A O 1
ATOM 699 N N . TYR A 1 86 ? -12.381 5.518 -3.415 1.00 73.75 86 TYR A N 1
ATOM 700 C CA . TYR A 1 86 ? -11.456 5.020 -4.418 1.00 73.75 86 TYR A CA 1
ATOM 701 C C . TYR A 1 86 ? -10.138 5.760 -4.238 1.00 73.75 86 TYR A C 1
ATOM 703 O O . TYR A 1 86 ? -10.131 6.993 -4.184 1.00 73.75 86 TYR A O 1
ATOM 711 N N . LEU A 1 87 ? -9.038 5.019 -4.135 1.00 75.19 87 LEU A N 1
ATOM 712 C CA . LEU A 1 87 ? -7.705 5.606 -4.214 1.00 75.19 87 LEU A CA 1
ATOM 713 C C . LEU A 1 87 ? -7.240 5.492 -5.657 1.00 75.19 87 LEU A C 1
ATOM 715 O O . LEU A 1 87 ? -7.040 4.388 -6.156 1.00 75.19 87 LEU A O 1
ATOM 719 N N . GLU A 1 88 ? -7.102 6.635 -6.315 1.00 73.81 88 GLU A N 1
ATOM 720 C CA . GLU A 1 88 ? -6.583 6.724 -7.674 1.00 73.81 88 GLU A CA 1
ATOM 721 C C . GLU A 1 88 ? -5.128 7.179 -7.621 1.00 73.81 88 GLU A C 1
ATOM 723 O O . GLU A 1 88 ? -4.814 8.221 -7.037 1.00 73.81 88 GLU A O 1
ATOM 728 N N . PHE A 1 89 ? -4.246 6.409 -8.248 1.00 73.62 89 PHE A N 1
ATOM 729 C CA . PHE A 1 89 ? -2.860 6.805 -8.428 1.00 73.62 89 PHE A CA 1
ATOM 730 C C . PHE A 1 89 ? -2.719 7.427 -9.808 1.00 73.62 89 PHE A C 1
ATOM 732 O O . PHE A 1 89 ? -2.932 6.782 -10.830 1.00 73.62 89 PHE A O 1
ATOM 739 N N . LEU A 1 90 ? -2.338 8.701 -9.819 1.00 72.69 90 LEU A N 1
ATOM 740 C CA . LEU A 1 90 ? -2.095 9.455 -11.049 1.00 72.69 90 LEU A CA 1
ATOM 741 C C . LEU A 1 90 ? -0.711 9.178 -11.650 1.00 72.69 90 LEU A C 1
ATOM 743 O O . LEU A 1 90 ? -0.397 9.696 -12.716 1.00 72.69 90 LEU A O 1
ATOM 747 N N . TYR A 1 91 ? 0.121 8.396 -10.956 1.00 70.12 91 TYR A N 1
ATOM 748 C CA . TYR A 1 91 ? 1.439 7.998 -11.430 1.00 70.12 91 TYR A CA 1
ATOM 749 C C . TYR A 1 91 ? 1.337 6.655 -12.155 1.00 70.12 91 TYR A C 1
ATOM 751 O O . TYR A 1 91 ? 1.067 5.620 -11.546 1.00 70.12 91 TYR A O 1
ATOM 759 N N . ASP A 1 92 ? 1.540 6.691 -13.466 1.00 66.88 92 ASP A N 1
ATOM 760 C CA . ASP A 1 92 ? 1.332 5.577 -14.390 1.00 66.88 92 ASP A CA 1
ATOM 761 C C . ASP A 1 92 ? 2.494 4.575 -14.423 1.00 66.88 92 ASP A C 1
ATOM 763 O O . ASP A 1 92 ? 2.379 3.541 -15.072 1.00 66.88 92 ASP A O 1
ATOM 767 N N . GLN A 1 93 ? 3.595 4.829 -13.708 1.00 76.19 93 GLN A N 1
ATOM 768 C CA . GLN A 1 93 ? 4.790 3.972 -13.717 1.00 76.19 93 GLN A CA 1
ATOM 769 C C . GLN A 1 93 ? 4.911 3.058 -12.489 1.00 76.19 93 GLN A C 1
ATOM 771 O O . GLN A 1 93 ? 5.956 2.448 -12.271 1.00 76.19 93 GLN A O 1
ATOM 776 N N . LEU A 1 94 ? 3.855 2.921 -11.681 1.00 82.50 94 LEU A N 1
ATOM 777 C CA . LEU A 1 94 ? 3.872 2.003 -10.540 1.00 82.50 94 LEU A CA 1
ATOM 778 C C . LEU A 1 94 ? 3.822 0.545 -11.014 1.00 82.50 94 LEU A C 1
ATOM 780 O O . LEU A 1 94 ? 2.791 0.044 -11.470 1.00 82.50 94 LEU A O 1
ATOM 784 N N . SER A 1 95 ? 4.945 -0.158 -10.862 1.00 87.00 95 SER A N 1
ATOM 785 C CA . SER A 1 95 ? 5.063 -1.576 -11.213 1.00 87.00 95 SER A CA 1
ATOM 786 C C . SER A 1 95 ? 4.077 -2.441 -10.431 1.00 87.00 95 SER A C 1
ATOM 788 O O . SER A 1 95 ? 3.409 -3.295 -11.014 1.00 87.00 95 SER A O 1
ATOM 790 N N . ARG A 1 96 ? 3.963 -2.231 -9.119 1.00 89.25 96 ARG A N 1
ATOM 791 C CA . ARG A 1 96 ? 3.126 -3.032 -8.223 1.00 89.25 96 ARG A CA 1
ATOM 792 C C . ARG A 1 96 ? 2.629 -2.162 -7.079 1.00 89.25 96 ARG A C 1
ATOM 794 O O . ARG A 1 96 ? 3.393 -1.382 -6.521 1.00 89.25 96 ARG A O 1
ATOM 801 N N . VAL A 1 97 ? 1.355 -2.299 -6.752 1.00 90.38 97 VAL A N 1
ATOM 802 C CA . VAL A 1 97 ? 0.700 -1.624 -5.636 1.00 90.38 97 VAL A CA 1
ATOM 803 C C . VAL A 1 97 ? -0.119 -2.657 -4.894 1.00 90.38 97 VAL A C 1
ATOM 805 O O . VAL A 1 97 ? -0.939 -3.348 -5.492 1.00 90.38 97 VAL A O 1
ATOM 808 N N . GLU A 1 98 ? 0.097 -2.747 -3.593 1.00 92.50 98 GLU A N 1
ATOM 809 C CA . GLU A 1 98 ? -0.683 -3.595 -2.703 1.00 92.50 98 GLU A CA 1
ATOM 810 C C . GLU A 1 98 ? -1.387 -2.710 -1.676 1.00 92.50 98 GLU A C 1
ATOM 812 O O . GLU A 1 98 ? -0.808 -1.740 -1.181 1.00 92.50 98 GLU A O 1
ATOM 817 N N . SER A 1 99 ? -2.646 -3.017 -1.364 1.00 91.50 99 SER A N 1
ATOM 818 C CA . SER A 1 99 ? -3.358 -2.376 -0.256 1.00 91.50 99 SER A CA 1
ATOM 819 C C . SER A 1 99 ? -3.738 -3.382 0.801 1.00 91.50 99 SER A C 1
ATOM 821 O O . SER A 1 99 ? -4.249 -4.454 0.479 1.00 91.50 99 SER A O 1
ATOM 823 N N . PHE A 1 100 ? -3.635 -2.946 2.049 1.00 93.62 100 PHE A N 1
ATOM 824 C CA . PHE A 1 100 ? -4.040 -3.694 3.226 1.00 93.62 100 PHE A CA 1
ATOM 825 C C . PHE A 1 100 ? -4.966 -2.806 4.047 1.00 93.62 100 PHE A C 1
ATOM 827 O O . PHE A 1 100 ? -4.567 -1.733 4.503 1.00 93.62 100 PHE A O 1
ATOM 834 N N . VAL A 1 101 ? -6.219 -3.221 4.202 1.00 90.75 101 VAL A N 1
ATOM 835 C CA . VAL A 1 101 ? -7.199 -2.484 5.004 1.00 90.75 101 VAL A CA 1
ATOM 836 C C . VAL A 1 101 ? -7.330 -3.172 6.342 1.00 90.75 101 VAL A C 1
ATOM 838 O O . VAL A 1 101 ? -7.667 -4.354 6.412 1.00 90.75 101 VAL A O 1
ATOM 841 N N . TYR A 1 102 ? -7.103 -2.405 7.399 1.00 91.06 102 TYR A N 1
ATOM 842 C CA . TYR A 1 102 ? -7.229 -2.864 8.770 1.00 91.06 102 TYR A CA 1
ATOM 843 C C . TYR A 1 102 ? -8.420 -2.198 9.455 1.00 91.06 102 TYR A C 1
ATOM 845 O O . TYR A 1 102 ? -8.596 -0.985 9.363 1.00 91.06 102 TYR A O 1
ATOM 853 N N . ASP A 1 103 ? -9.209 -2.992 10.175 1.00 88.38 103 ASP A N 1
ATOM 854 C CA . ASP A 1 103 ? -10.243 -2.524 11.101 1.00 88.38 103 ASP A CA 1
ATOM 855 C C . ASP A 1 103 ? -9.974 -3.135 12.479 1.00 88.38 103 ASP A C 1
ATOM 857 O O . ASP A 1 103 ? -10.012 -4.357 12.628 1.00 88.38 103 ASP A O 1
ATOM 861 N N . ASN A 1 104 ? -9.687 -2.293 13.479 1.00 87.62 104 ASN A N 1
ATOM 862 C CA . ASN A 1 104 ? -9.289 -2.717 14.828 1.00 87.62 104 ASN A CA 1
ATOM 863 C C . ASN A 1 104 ? -8.233 -3.837 14.787 1.00 87.62 104 ASN A C 1
ATOM 865 O O . ASN A 1 104 ? -8.493 -4.944 15.257 1.00 87.62 104 ASN A O 1
ATOM 869 N N . ASP A 1 105 ? -7.089 -3.573 14.145 1.00 87.19 105 ASP A N 1
ATOM 870 C CA . ASP A 1 105 ? -5.946 -4.497 14.031 1.00 87.19 105 ASP A CA 1
ATOM 871 C C . ASP A 1 105 ? -6.156 -5.715 13.135 1.00 87.19 105 ASP A C 1
ATOM 873 O O . ASP A 1 105 ? -5.199 -6.403 12.780 1.00 87.19 105 ASP A O 1
ATOM 877 N N . ARG A 1 106 ? -7.393 -5.985 12.734 1.00 92.38 106 ARG A N 1
ATOM 878 C CA . ARG A 1 106 ? -7.711 -7.114 11.881 1.00 92.38 106 ARG A CA 1
ATOM 879 C C . ARG A 1 106 ? -7.612 -6.699 10.425 1.00 92.38 106 ARG A C 1
ATOM 881 O O . ARG A 1 106 ? -8.271 -5.751 10.005 1.00 92.38 106 ARG A O 1
ATOM 888 N N . LEU A 1 107 ? -6.843 -7.454 9.649 1.00 92.69 107 LEU A N 1
ATOM 889 C CA . LEU A 1 107 ? -6.855 -7.341 8.197 1.00 92.69 107 LEU A CA 1
ATOM 890 C C . LEU A 1 107 ? -8.249 -7.728 7.684 1.00 92.69 107 LEU A C 1
ATOM 892 O O . LEU A 1 107 ? -8.711 -8.853 7.893 1.00 92.69 107 LEU A O 1
ATOM 896 N N . VAL A 1 108 ? -8.943 -6.775 7.068 1.00 90.75 108 VAL A N 1
ATOM 897 C CA . VAL A 1 108 ? -10.305 -6.953 6.540 1.00 90.75 108 VAL A CA 1
ATOM 898 C C . VAL A 1 108 ? -10.358 -6.973 5.021 1.00 90.75 108 VAL A C 1
ATOM 900 O O . VAL A 1 108 ? -11.348 -7.451 4.472 1.00 90.75 108 VAL A O 1
ATOM 903 N N . HIS A 1 109 ? -9.322 -6.471 4.347 1.00 88.44 109 HIS A N 1
ATOM 904 C CA . HIS A 1 109 ? -9.247 -6.475 2.891 1.00 88.44 109 HIS A CA 1
ATOM 905 C C . HIS A 1 109 ? -7.804 -6.418 2.403 1.00 88.44 109 HIS A C 1
ATOM 907 O O . HIS A 1 109 ? -6.978 -5.718 2.995 1.00 88.44 109 HIS A O 1
ATOM 913 N N . THR A 1 110 ? -7.536 -7.105 1.297 1.00 91.81 110 THR A N 1
ATOM 914 C CA . THR A 1 110 ? -6.299 -6.980 0.530 1.00 91.81 110 THR A CA 1
ATOM 915 C C . THR A 1 110 ? -6.622 -6.788 -0.939 1.00 91.81 110 THR A C 1
ATOM 917 O O . THR A 1 110 ? -7.602 -7.327 -1.451 1.00 91.81 110 THR A O 1
ATOM 920 N N . SER A 1 111 ? -5.794 -6.016 -1.629 1.00 90.19 111 SER A N 1
ATOM 921 C CA . SER A 1 111 ? -5.891 -5.891 -3.078 1.00 90.19 111 SER A CA 1
ATOM 922 C C . SER A 1 111 ? -4.513 -5.701 -3.689 1.00 90.19 111 SER A C 1
ATOM 924 O O . SER A 1 111 ? -3.574 -5.275 -3.011 1.00 90.19 111 SER A O 1
ATOM 926 N N . ILE A 1 112 ? -4.411 -6.029 -4.973 1.00 90.94 112 ILE A N 1
ATOM 927 C CA . ILE A 1 112 ? -3.199 -5.878 -5.760 1.00 90.94 112 ILE A CA 1
ATOM 928 C C . ILE A 1 112 ? -3.520 -5.185 -7.087 1.00 90.94 112 ILE A C 1
ATOM 930 O O . ILE A 1 112 ? -4.542 -5.445 -7.727 1.00 90.94 112 ILE A O 1
ATOM 934 N N . ASN A 1 113 ? -2.642 -4.274 -7.490 1.00 89.38 113 ASN A N 1
ATOM 935 C CA . ASN A 1 113 ? -2.712 -3.521 -8.733 1.00 89.38 113 ASN A CA 1
ATOM 936 C C . ASN A 1 113 ? -1.290 -3.161 -9.218 1.00 89.38 113 ASN A C 1
ATOM 938 O O . ASN A 1 113 ? -0.297 -3.560 -8.609 1.00 89.38 113 ASN A O 1
ATOM 942 N N . GLY A 1 114 ? -1.167 -2.419 -10.316 1.00 87.38 114 GLY A N 1
ATOM 943 C CA . GLY A 1 114 ? 0.119 -2.030 -10.902 1.00 87.38 114 GLY A CA 1
ATOM 944 C C . GLY A 1 114 ? 0.363 -2.637 -12.273 1.00 87.38 114 GLY A C 1
ATOM 945 O O . GLY A 1 114 ? -0.285 -3.600 -12.685 1.00 87.38 114 GLY A O 1
ATOM 946 N N . ASN A 1 115 ? 1.330 -2.072 -12.987 1.00 87.38 115 ASN A N 1
ATOM 947 C CA . ASN A 1 115 ? 1.639 -2.449 -14.367 1.00 87.38 115 ASN A CA 1
ATOM 948 C C . ASN A 1 115 ? 2.112 -3.898 -14.525 1.00 87.38 115 ASN A C 1
ATOM 950 O O . ASN A 1 115 ? 1.878 -4.497 -15.570 1.00 87.38 115 ASN A O 1
ATOM 954 N N . SER A 1 116 ? 2.741 -4.473 -13.498 1.00 89.88 116 SER A N 1
ATOM 955 C CA . SER A 1 116 ? 3.193 -5.871 -13.503 1.00 89.88 116 SER A CA 1
ATOM 956 C C . SER A 1 116 ? 2.069 -6.883 -13.263 1.00 89.88 116 SER A C 1
ATOM 958 O O . SER A 1 116 ? 2.280 -8.081 -13.433 1.00 89.88 116 SER A O 1
ATOM 960 N N . VAL A 1 117 ? 0.884 -6.421 -12.858 1.00 89.44 117 VAL A N 1
ATOM 961 C CA . VAL A 1 117 ? -0.228 -7.281 -12.446 1.00 89.44 117 VAL A CA 1
ATOM 962 C C . VAL A 1 117 ? -1.201 -7.437 -13.617 1.00 89.44 117 VAL A C 1
ATOM 964 O O . VAL A 1 117 ? -1.687 -6.416 -14.124 1.00 89.44 117 VAL A O 1
ATOM 967 N N . PRO A 1 118 ? -1.509 -8.668 -14.065 1.00 88.81 118 PRO A N 1
ATOM 968 C CA . PRO A 1 118 ? -2.507 -8.923 -15.104 1.00 88.81 118 PRO A CA 1
ATOM 969 C C . PRO A 1 118 ? -3.867 -8.295 -14.771 1.00 88.81 118 PRO A C 1
ATOM 971 O O . PRO A 1 118 ? -4.286 -8.313 -13.618 1.00 88.81 118 PRO A O 1
ATOM 974 N N . ILE A 1 119 ? -4.557 -7.718 -15.765 1.00 86.00 119 ILE A N 1
ATOM 975 C CA . ILE A 1 119 ? -5.815 -6.969 -15.550 1.00 86.00 119 ILE A CA 1
ATOM 976 C C . ILE A 1 119 ? -6.887 -7.826 -14.866 1.00 86.00 119 ILE A C 1
ATOM 978 O O . ILE A 1 119 ? -7.606 -7.328 -14.007 1.00 86.00 119 ILE A O 1
ATOM 982 N N . ASP A 1 120 ? -6.970 -9.107 -15.209 1.00 89.94 120 ASP A N 1
ATOM 983 C CA . ASP A 1 120 ? -7.897 -10.087 -14.635 1.00 89.94 120 ASP A CA 1
ATOM 984 C C . ASP A 1 120 ? -7.603 -10.431 -13.164 1.00 89.94 120 ASP A C 1
ATOM 986 O O . ASP A 1 120 ? -8.486 -10.927 -12.468 1.00 89.94 120 ASP A O 1
ATOM 990 N N . GLN A 1 121 ? -6.398 -10.123 -12.679 1.00 88.00 121 GLN A N 1
ATOM 991 C CA . GLN A 1 121 ? -5.987 -10.288 -11.281 1.00 88.00 121 GLN A CA 1
ATOM 992 C C . GLN A 1 121 ? -6.144 -9.004 -10.451 1.00 88.00 121 GLN A C 1
ATOM 994 O O . GLN A 1 121 ? -5.971 -9.041 -9.232 1.00 88.00 121 GLN A O 1
ATOM 999 N N . ARG A 1 122 ? -6.456 -7.865 -11.083 1.00 86.94 122 ARG A N 1
ATOM 1000 C CA . ARG A 1 122 ? -6.652 -6.581 -10.392 1.00 86.94 122 ARG A CA 1
ATOM 1001 C C . ARG A 1 122 ? -8.050 -6.511 -9.790 1.00 86.94 122 ARG A C 1
ATOM 1003 O O . ARG A 1 122 ? -9.022 -6.940 -10.405 1.00 86.94 122 ARG A O 1
ATOM 1010 N N . GLU A 1 123 ? -8.165 -5.880 -8.622 1.00 82.44 123 GLU A N 1
ATOM 1011 C CA . GLU A 1 123 ? -9.470 -5.629 -7.989 1.00 82.44 123 GLU A CA 1
ATOM 1012 C C . GLU A 1 123 ? -10.383 -4.769 -8.875 1.00 82.44 123 GLU A C 1
ATOM 1014 O O . GLU A 1 123 ? -11.580 -5.028 -8.998 1.00 82.44 123 GLU A O 1
ATOM 1019 N N . VAL A 1 124 ? -9.805 -3.755 -9.521 1.00 76.19 124 VAL A N 1
ATOM 1020 C CA . VAL A 1 124 ? -10.500 -2.909 -10.485 1.00 76.19 124 VAL A CA 1
ATOM 1021 C C . VAL A 1 124 ? -9.896 -3.157 -11.861 1.00 76.19 124 VAL A C 1
ATOM 1023 O O . VAL A 1 124 ? -8.734 -2.837 -12.110 1.00 76.19 124 VAL A O 1
ATOM 1026 N N . GLN A 1 125 ? -10.705 -3.700 -12.771 1.00 73.94 125 GLN A N 1
ATOM 1027 C CA . GLN A 1 125 ? -10.331 -3.970 -14.164 1.00 73.94 125 GLN A CA 1
ATOM 1028 C C . GLN A 1 125 ? -10.385 -2.688 -15.008 1.00 73.94 125 GLN A C 1
ATOM 1030 O O . GLN A 1 125 ? -11.116 -2.587 -15.993 1.00 73.94 125 GLN A O 1
ATOM 1035 N N . TYR A 1 126 ? -9.646 -1.671 -14.580 1.00 64.88 126 TYR A N 1
ATOM 1036 C CA . TYR A 1 126 ? -9.552 -0.381 -15.246 1.00 64.88 126 TYR A CA 1
ATOM 1037 C C . TYR A 1 126 ? -8.076 -0.081 -15.550 1.00 64.88 126 TYR A C 1
ATOM 1039 O O . TYR A 1 126 ? -7.203 -0.484 -14.778 1.00 64.88 126 TYR A O 1
ATOM 1047 N N . PRO A 1 127 ? -7.758 0.581 -16.679 1.00 53.81 127 PRO A N 1
ATOM 1048 C CA . PRO A 1 127 ? -6.370 0.841 -17.061 1.00 53.81 127 PRO A CA 1
ATOM 1049 C C . PRO A 1 127 ? -5.656 1.814 -16.111 1.00 53.81 127 PRO A C 1
ATOM 1051 O O . PRO A 1 127 ? -4.439 1.734 -15.980 1.00 53.81 127 PRO A O 1
ATOM 1054 N N . LEU A 1 128 ? -6.398 2.694 -15.426 1.00 59.09 128 LEU A N 1
ATOM 1055 C CA . LEU A 1 128 ? -5.860 3.518 -14.338 1.00 59.09 128 LEU A CA 1
ATOM 1056 C C . LEU A 1 128 ? -5.798 2.719 -13.034 1.00 59.09 128 LEU A C 1
ATOM 1058 O O . LEU A 1 128 ? -6.683 1.911 -12.744 1.00 59.09 128 LEU A O 1
ATOM 1062 N N . LEU A 1 129 ? -4.771 2.983 -12.227 1.00 55.69 129 LEU A N 1
ATOM 1063 C CA . LEU A 1 129 ? -4.563 2.297 -10.960 1.00 55.69 129 LEU A CA 1
ATOM 1064 C C . LEU A 1 129 ? -5.544 2.831 -9.914 1.00 55.69 129 LEU A C 1
ATOM 1066 O O . LEU A 1 129 ? -5.377 3.921 -9.365 1.00 55.69 129 LEU A O 1
ATOM 1070 N N . VAL A 1 130 ? -6.585 2.041 -9.671 1.00 56.69 130 VAL A N 1
ATOM 1071 C CA . VAL A 1 130 ? -7.661 2.342 -8.730 1.00 5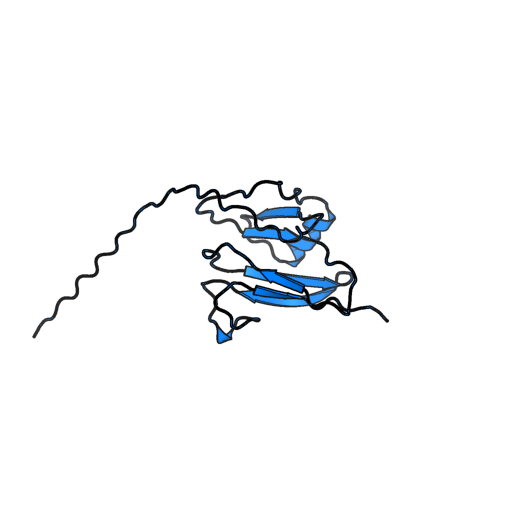6.69 130 VAL A CA 1
ATOM 1072 C C . VAL A 1 130 ? -7.761 1.210 -7.717 1.00 56.69 130 VAL A C 1
ATOM 1074 O O . VAL A 1 130 ? -7.819 0.040 -8.098 1.00 56.69 130 VAL A O 1
ATOM 1077 N N . LEU A 1 131 ? -7.789 1.564 -6.433 1.00 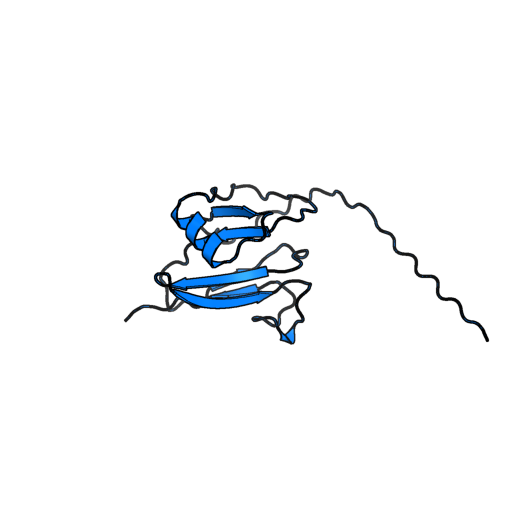58.66 131 LEU A N 1
ATOM 1078 C CA . LEU A 1 131 ? -8.044 0.635 -5.329 1.00 58.66 131 LEU A CA 1
ATOM 1079 C C . LEU A 1 131 ? -9.395 0.941 -4.696 1.00 58.66 131 LEU A C 1
ATOM 1081 O O . LEU A 1 131 ? -9.786 2.112 -4.591 1.00 58.66 131 LEU A O 1
ATOM 1085 N N . TYR A 1 132 ? -10.096 -0.105 -4.272 1.00 52.00 132 TYR A N 1
ATOM 1086 C CA . TYR A 1 132 ? -11.433 0.011 -3.715 1.00 52.00 132 TYR A CA 1
ATOM 1087 C C . TYR A 1 132 ? -11.423 -0.177 -2.199 1.00 52.00 132 TYR A C 1
ATOM 1089 O O . TYR A 1 132 ? -10.839 -1.117 -1.664 1.00 52.00 132 TYR A O 1
ATOM 1097 N N . PHE A 1 133 ? -12.111 0.722 -1.491 1.00 59.56 133 PHE A N 1
ATOM 1098 C CA . PHE A 1 133 ? -12.243 0.648 -0.040 1.00 59.56 133 PHE A CA 1
ATOM 1099 C C . PHE A 1 133 ? -13.712 0.673 0.368 1.00 59.56 133 PHE A C 1
ATOM 1101 O O . PHE A 1 133 ? -14.466 1.593 0.035 1.00 59.56 133 PHE A O 1
ATOM 1108 N N . LEU A 1 134 ? -14.102 -0.318 1.169 1.00 49.88 134 LEU A N 1
ATOM 1109 C CA . LEU A 1 134 ? -15.366 -0.320 1.894 1.00 49.88 134 LEU A CA 1
ATOM 1110 C C . LEU A 1 134 ? -15.117 0.060 3.350 1.00 49.88 134 LEU A C 1
ATOM 1112 O O . LEU A 1 134 ? -14.645 -0.756 4.140 1.00 49.88 134 LEU A O 1
ATOM 1116 N N . ALA A 1 135 ? -15.499 1.279 3.728 1.00 48.25 135 ALA A N 1
ATOM 1117 C CA . ALA A 1 135 ? -15.634 1.627 5.134 1.00 48.25 135 ALA A CA 1
ATOM 1118 C C . ALA A 1 135 ? -16.844 0.865 5.703 1.00 48.25 135 ALA A C 1
ATOM 1120 O O . ALA A 1 135 ? -17.991 1.153 5.358 1.00 48.25 135 ALA A O 1
ATOM 1121 N N . ARG A 1 136 ? -16.625 -0.142 6.555 1.00 40.50 136 ARG A N 1
ATOM 1122 C CA . ARG A 1 136 ? -17.729 -0.801 7.270 1.00 40.50 136 ARG A CA 1
ATOM 1123 C C . ARG A 1 136 ? -18.043 -0.042 8.557 1.00 40.50 136 ARG A C 1
ATOM 1125 O O . ARG A 1 136 ? -17.158 0.224 9.360 1.00 40.50 136 ARG A O 1
ATOM 1132 N N . LYS A 1 137 ? -19.328 0.262 8.784 1.00 38.16 137 LYS A N 1
ATOM 1133 C CA . LYS A 1 137 ? -19.817 0.657 10.115 1.00 38.16 137 LYS A CA 1
ATOM 1134 C C . LYS A 1 137 ? -19.852 -0.585 10.997 1.00 38.16 137 LYS A C 1
ATOM 1136 O O . LYS A 1 137 ? -20.465 -1.582 10.611 1.00 38.16 137 LYS A O 1
ATOM 1141 N N . LYS A 1 138 ? -19.291 -0.497 12.199 1.00 41.56 138 LYS A N 1
ATOM 1142 C CA . LYS A 1 138 ? -19.643 -1.410 13.290 1.00 41.56 138 LYS A CA 1
ATOM 1143 C C . LYS A 1 138 ? -21.115 -1.168 13.668 1.00 41.56 138 LYS A C 1
ATOM 1145 O O . LYS A 1 138 ? -21.530 -0.012 13.779 1.00 41.56 138 LYS A O 1
ATOM 1150 N N . ARG A 1 139 ? -21.898 -2.244 13.784 1.00 38.44 139 ARG A N 1
ATOM 1151 C CA . ARG A 1 139 ? -23.126 -2.246 14.593 1.00 38.44 139 ARG A CA 1
ATOM 1152 C C . ARG A 1 139 ? -22.736 -2.417 16.051 1.00 38.44 139 ARG A C 1
ATOM 1154 O O . ARG A 1 139 ? -21.738 -3.137 16.281 1.00 38.44 139 ARG A O 1
#

Foldseek 3Di:
DDDDDDDDDDPDPPPDPDQDDDDPDDDAPQKWKDKAPPPDDPLVVVVCVVVVVTHGDDPGDDDPDDDPIDMDMDGDDPQDQVDKDKDFDPDQQFAKDKDFDDDPNDGPDIFIDHPVDDLVRGPDSDSTDIDIDGRDDDD